Protein AF-A0A1B1LQG1-F1 (afdb_monomer_lite)

pLDDT: mean 77.66, std 11.74, range [47.12, 92.62]

Secondary structure (DSSP, 8-state):
--SSHHHHHHHHHHHHHHHHHHHHHHHHHHHHS-HHHHHHHHHHHHTTT--GGG--S-HHHHHHHH-SS--HHHHHHHHHTTPPPPHHHHHHHHHHHTTS-THHHHHHHHHHHHHHTT-

Structure (mmCIF, N/CA/C/O backbone):
data_AF-A0A1B1LQG1-F1
#
_entry.id   AF-A0A1B1LQG1-F1
#
loop_
_atom_site.group_PDB
_atom_site.id
_atom_site.type_symbol
_atom_site.label_atom_id
_atom_site.label_alt_id
_atom_site.label_comp_id
_atom_site.label_asym_id
_atom_site.label_entity_id
_atom_site.label_seq_id
_atom_site.pdbx_PDB_ins_code
_atom_site.Cartn_x
_atom_site.Cartn_y
_atom_site.Cartn_z
_atom_site.occupancy
_atom_site.B_iso_or_equiv
_atom_site.auth_seq_id
_atom_site.auth_comp_id
_atom_site.auth_asym_id
_atom_site.auth_atom_id
_atom_site.pdbx_PDB_model_num
ATOM 1 N N . MET A 1 1 ? -25.694 10.077 19.073 1.00 67.81 1 MET A N 1
ATOM 2 C CA . MET A 1 1 ? -25.158 10.559 20.364 1.00 67.81 1 MET A CA 1
ATOM 3 C C . MET A 1 1 ? -24.961 9.336 21.251 1.00 67.81 1 MET A C 1
ATOM 5 O O . MET A 1 1 ? -25.888 8.539 21.327 1.00 67.81 1 MET A O 1
ATOM 9 N N . PHE A 1 2 ? -23.766 9.115 21.802 1.00 74.75 2 PHE A N 1
ATOM 10 C CA . PHE A 1 2 ? -23.481 7.933 22.634 1.00 74.75 2 PHE A CA 1
ATOM 11 C C . PHE A 1 2 ? -24.105 8.098 24.021 1.00 74.75 2 PHE A C 1
ATOM 13 O O . PHE A 1 2 ? -24.080 9.204 24.559 1.00 74.75 2 PHE A O 1
ATOM 20 N N . LYS A 1 3 ? -24.664 7.028 24.601 1.00 77.62 3 LYS A N 1
ATOM 21 C CA . LYS A 1 3 ? -25.354 7.106 25.900 1.00 77.62 3 LYS A CA 1
ATOM 22 C C . LYS A 1 3 ? -24.389 7.088 27.084 1.00 77.62 3 LYS A C 1
ATOM 24 O O . LYS A 1 3 ? -24.748 7.556 28.158 1.00 77.62 3 LYS A O 1
ATOM 29 N N . ASN A 1 4 ? -23.182 6.548 26.909 1.00 89.31 4 ASN A N 1
ATOM 30 C CA . ASN A 1 4 ? -22.133 6.526 27.929 1.00 89.31 4 ASN A CA 1
ATOM 31 C C . ASN A 1 4 ? -20.733 6.326 27.310 1.00 89.31 4 ASN A C 1
ATOM 33 O O . ASN A 1 4 ? -20.587 6.034 26.120 1.00 89.31 4 ASN A O 1
ATOM 37 N N . LEU A 1 5 ? -19.696 6.466 28.144 1.00 88.81 5 LEU A N 1
ATOM 38 C CA . LEU A 1 5 ? -18.294 6.296 27.750 1.00 88.81 5 LEU A CA 1
ATOM 39 C C . LEU A 1 5 ? -17.990 4.885 27.215 1.00 88.81 5 LEU A C 1
ATOM 41 O O . LEU A 1 5 ? -17.194 4.746 26.291 1.00 88.81 5 LEU A O 1
ATOM 45 N N . ALA A 1 6 ? -18.634 3.842 27.745 1.00 91.06 6 ALA A N 1
ATOM 46 C CA . ALA A 1 6 ? -18.405 2.468 27.300 1.00 91.06 6 ALA A CA 1
ATOM 47 C C . ALA A 1 6 ? -18.898 2.239 25.859 1.00 91.06 6 ALA A C 1
ATOM 49 O O . ALA A 1 6 ? -18.188 1.630 25.060 1.00 91.06 6 ALA A O 1
ATOM 50 N N . GLU A 1 7 ? -20.064 2.781 25.497 1.00 90.69 7 GLU A N 1
ATOM 51 C CA . GLU A 1 7 ? -20.576 2.755 24.121 1.00 90.69 7 GLU A CA 1
ATOM 52 C C . GLU A 1 7 ? -19.663 3.527 23.161 1.00 90.69 7 GLU A C 1
ATOM 54 O O . GLU A 1 7 ? -19.387 3.055 22.055 1.00 90.69 7 GLU A O 1
ATOM 59 N N . TYR A 1 8 ? -19.146 4.685 23.588 1.00 90.44 8 TYR A N 1
ATOM 60 C CA . TYR A 1 8 ? -18.179 5.451 22.802 1.00 90.44 8 TYR A CA 1
ATOM 61 C C . TYR A 1 8 ? -16.901 4.641 22.545 1.00 90.44 8 TYR A C 1
ATOM 63 O O . TYR A 1 8 ? -16.521 4.457 21.388 1.00 90.44 8 TYR A O 1
ATOM 71 N N . LEU A 1 9 ? -16.283 4.088 23.595 1.00 91.88 9 LEU A N 1
ATOM 72 C CA . LEU A 1 9 ? -15.055 3.293 23.488 1.00 91.88 9 LEU A CA 1
ATOM 73 C C . LEU A 1 9 ? -15.250 2.030 22.638 1.00 91.88 9 LEU A C 1
ATOM 75 O O . LEU A 1 9 ? -14.387 1.691 21.829 1.00 91.88 9 LEU A O 1
ATOM 79 N N . GLN A 1 10 ? -16.397 1.355 22.756 1.00 92.62 10 GLN A N 1
ATOM 80 C CA . GLN A 1 10 ? -16.728 0.227 21.883 1.00 92.62 10 GLN A CA 1
ATOM 81 C C . GLN A 1 10 ? -16.866 0.647 20.416 1.00 92.62 10 GLN A C 1
ATOM 83 O O . GLN A 1 10 ? -16.432 -0.092 19.533 1.00 92.62 10 GLN A O 1
ATOM 88 N N . SER A 1 11 ? -17.453 1.814 20.137 1.00 89.06 11 SER A N 1
ATOM 89 C CA . SER A 1 11 ? -17.555 2.321 18.765 1.00 89.06 11 SER A CA 1
ATOM 90 C C . SER A 1 11 ? -16.181 2.635 18.167 1.00 89.06 11 SER A C 1
ATOM 92 O O . SER A 1 11 ? -15.915 2.228 17.038 1.00 89.06 11 SER A O 1
ATOM 94 N N . GLN A 1 12 ? -15.280 3.244 18.948 1.00 89.38 12 GLN A N 1
ATOM 95 C CA . GLN A 1 12 ? -13.910 3.541 18.521 1.00 89.38 12 GLN A CA 1
ATOM 96 C C . GLN A 1 12 ? -13.143 2.257 18.210 1.00 89.38 12 GLN A C 1
ATOM 98 O O . GLN A 1 12 ? -12.557 2.121 17.139 1.00 89.38 12 GLN A O 1
ATOM 103 N N . ARG A 1 13 ? -13.252 1.248 19.080 1.00 89.31 13 ARG A N 1
ATOM 104 C CA . ARG A 1 13 ? -12.617 -0.055 18.859 1.00 89.31 13 ARG A CA 1
ATOM 105 C C . ARG A 1 13 ? -13.105 -0.741 17.580 1.00 89.31 13 ARG A C 1
ATOM 107 O O . ARG A 1 13 ? -12.300 -1.307 16.847 1.00 89.31 13 ARG A O 1
ATOM 114 N N . LYS A 1 14 ? -14.406 -0.669 17.277 1.00 90.06 14 LYS A N 1
ATOM 115 C CA . LYS A 1 14 ? -14.961 -1.214 16.024 1.00 90.06 14 LYS A CA 1
ATOM 116 C C . LYS A 1 14 ? -14.410 -0.497 14.790 1.00 90.06 14 LYS A C 1
ATOM 118 O O . LYS A 1 14 ? -14.135 -1.158 13.791 1.00 90.06 14 LYS A O 1
ATOM 123 N N . ILE A 1 15 ? -14.239 0.825 14.857 1.00 86.88 15 ILE A N 1
ATOM 124 C CA . ILE A 1 15 ? -13.647 1.623 13.774 1.00 86.88 15 ILE A CA 1
ATOM 125 C C . ILE A 1 15 ? -12.187 1.213 13.557 1.00 86.88 15 ILE A C 1
ATOM 127 O O . ILE A 1 15 ? -11.811 0.890 12.430 1.00 86.88 15 ILE A O 1
ATOM 131 N N . GLU A 1 16 ? -11.392 1.129 14.624 1.00 86.94 16 GLU A N 1
ATOM 132 C CA . GLU A 1 16 ? -9.993 0.692 14.544 1.00 86.94 16 GLU A CA 1
ATOM 133 C C . GLU A 1 16 ? -9.856 -0.730 13.981 1.00 86.94 16 GLU A C 1
ATOM 135 O O . GLU A 1 16 ? -8.997 -0.999 13.140 1.00 86.94 16 GLU A O 1
ATOM 140 N N . GLU A 1 17 ? -10.703 -1.665 14.418 1.00 88.94 17 GLU A N 1
ATOM 141 C CA . GLU A 1 17 ? -10.699 -3.038 13.908 1.00 88.94 17 GLU A CA 1
ATOM 142 C C . GLU A 1 17 ? -11.077 -3.096 12.422 1.00 88.94 17 GLU A C 1
ATOM 144 O O . GLU A 1 17 ? -10.451 -3.838 11.661 1.00 88.94 17 GLU A O 1
ATOM 149 N N . ALA A 1 18 ? -12.055 -2.300 11.980 1.00 87.88 18 ALA A N 1
ATOM 150 C CA . ALA A 1 18 ? -12.424 -2.204 10.570 1.00 87.88 18 ALA A CA 1
ATOM 151 C C . ALA A 1 18 ? -11.286 -1.616 9.718 1.00 87.88 18 ALA A C 1
ATOM 153 O O . ALA A 1 18 ? -10.970 -2.162 8.658 1.00 87.88 18 ALA A O 1
ATOM 154 N N . GLN A 1 19 ? -10.616 -0.566 10.203 1.00 85.88 19 GLN A N 1
ATOM 155 C CA . GLN A 1 19 ? -9.446 0.022 9.543 1.00 85.88 19 GLN A CA 1
ATOM 156 C C . GLN A 1 19 ? -8.290 -0.981 9.439 1.00 85.88 19 GLN A C 1
ATOM 158 O O . GLN A 1 19 ? -7.713 -1.144 8.365 1.00 85.88 19 GLN A O 1
ATOM 163 N N . LYS A 1 20 ? -7.996 -1.733 10.510 1.00 87.06 20 LYS A N 1
ATOM 164 C CA . LYS A 1 20 ? -6.979 -2.802 10.493 1.00 87.06 20 LYS A CA 1
ATOM 165 C C . LYS A 1 20 ? -7.292 -3.881 9.459 1.00 87.06 20 LYS A C 1
ATOM 167 O O . LYS A 1 20 ? -6.388 -4.330 8.755 1.00 87.06 20 LYS A O 1
ATOM 172 N N . ARG A 1 21 ? -8.560 -4.291 9.338 1.00 88.88 21 ARG A N 1
ATOM 173 C CA . ARG A 1 21 ? -8.989 -5.272 8.326 1.00 88.88 21 ARG A CA 1
ATOM 174 C C . ARG A 1 21 ? -8.779 -4.745 6.910 1.00 88.88 21 ARG A C 1
ATOM 176 O O . ARG A 1 21 ? -8.195 -5.459 6.100 1.00 88.88 21 ARG A O 1
ATOM 183 N N . LYS A 1 22 ? -9.186 -3.503 6.631 1.00 88.19 22 LYS A N 1
ATOM 184 C CA . LYS A 1 22 ? -8.971 -2.865 5.324 1.00 88.19 22 LYS A CA 1
ATOM 185 C C . LYS A 1 22 ? -7.486 -2.741 4.984 1.00 88.19 22 LYS A C 1
ATOM 187 O O . LYS A 1 22 ? -7.091 -3.099 3.882 1.00 88.19 22 LYS A O 1
ATOM 192 N N . LEU A 1 23 ? -6.651 -2.328 5.938 1.00 87.81 23 LEU A N 1
ATOM 193 C CA . LEU A 1 23 ? -5.199 -2.263 5.744 1.00 87.81 23 LEU A CA 1
ATOM 194 C C . LEU A 1 23 ? -4.602 -3.635 5.425 1.00 87.81 23 LEU A C 1
ATOM 196 O O . LEU A 1 23 ? -3.804 -3.755 4.503 1.00 87.81 23 LEU A O 1
ATOM 200 N N . ASN A 1 24 ? -4.994 -4.683 6.148 1.00 88.81 24 ASN A N 1
ATOM 201 C CA . ASN A 1 24 ? -4.518 -6.035 5.853 1.00 88.81 24 ASN A CA 1
ATOM 202 C C . ASN A 1 24 ? -4.961 -6.519 4.467 1.00 88.81 24 ASN A C 1
ATOM 204 O O . ASN A 1 24 ? -4.172 -7.162 3.780 1.00 88.81 24 ASN A O 1
ATOM 208 N N . LEU A 1 25 ? -6.181 -6.178 4.044 1.00 90.88 25 LEU A N 1
ATOM 209 C CA . LEU A 1 25 ? -6.649 -6.455 2.689 1.00 90.88 25 LEU A CA 1
ATOM 210 C C . LEU A 1 25 ? -5.778 -5.730 1.657 1.00 90.88 25 LEU A C 1
ATOM 212 O O . LEU A 1 25 ? -5.259 -6.373 0.754 1.00 90.88 25 LEU A O 1
ATOM 216 N N . LEU A 1 26 ? -5.527 -4.431 1.845 1.00 89.75 26 LEU A N 1
ATOM 217 C CA . LEU A 1 26 ? -4.675 -3.650 0.949 1.00 89.75 26 LEU A CA 1
ATOM 218 C C . LEU A 1 26 ? -3.274 -4.246 0.829 1.00 89.75 26 LEU A C 1
ATOM 220 O O . LEU A 1 26 ? -2.753 -4.333 -0.276 1.00 89.75 26 LEU A O 1
ATOM 224 N N . LYS A 1 27 ? -2.670 -4.708 1.931 1.00 89.75 27 LYS A N 1
ATOM 225 C CA . LYS A 1 27 ? -1.355 -5.375 1.886 1.00 89.75 27 LYS A CA 1
ATOM 226 C C . LYS A 1 27 ? -1.368 -6.593 0.968 1.00 89.75 27 LYS A C 1
ATOM 228 O O . LYS A 1 27 ? -0.422 -6.800 0.215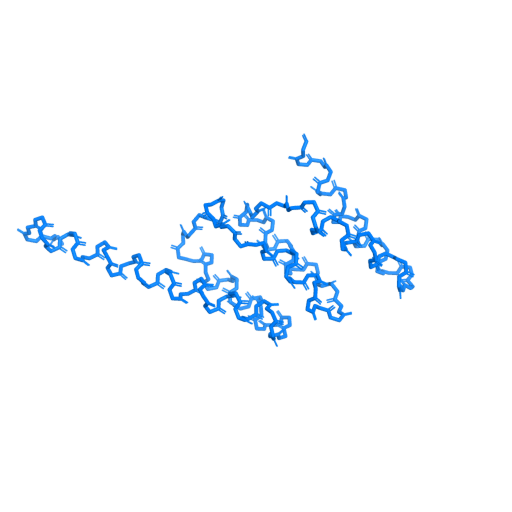 1.00 89.75 27 LYS A O 1
ATOM 233 N N . LEU A 1 28 ? -2.425 -7.401 1.043 1.00 90.00 28 LEU A N 1
ATOM 234 C CA . LEU A 1 28 ? -2.591 -8.576 0.189 1.00 90.00 28 LEU A CA 1
ATOM 235 C C . LEU A 1 28 ? -2.824 -8.171 -1.270 1.00 90.00 28 LEU A C 1
ATOM 237 O O . LEU A 1 28 ? -2.207 -8.753 -2.159 1.00 90.00 28 LEU A O 1
ATOM 241 N N . THR A 1 29 ? -3.654 -7.154 -1.509 1.00 91.81 29 THR A N 1
ATOM 242 C CA . THR A 1 29 ? -3.952 -6.643 -2.851 1.00 91.81 29 THR A CA 1
ATOM 243 C C . THR A 1 29 ? -2.719 -6.038 -3.517 1.00 91.81 29 THR A C 1
ATOM 245 O O . THR A 1 29 ? -2.437 -6.371 -4.655 1.00 91.81 29 THR A O 1
ATOM 248 N N . VAL A 1 30 ? -1.915 -5.234 -2.816 1.00 88.50 30 VAL A N 1
ATOM 249 C CA . VAL A 1 30 ? -0.667 -4.673 -3.373 1.00 88.50 30 VAL A CA 1
ATOM 250 C C . VAL A 1 30 ? 0.343 -5.765 -3.747 1.00 88.50 30 VAL A C 1
ATOM 252 O O . VAL A 1 30 ? 1.094 -5.617 -4.711 1.00 88.50 30 VAL A O 1
ATOM 255 N N . ARG A 1 31 ? 0.360 -6.883 -3.015 1.00 87.81 31 ARG A N 1
ATOM 256 C CA . ARG A 1 31 ? 1.277 -7.999 -3.285 1.00 87.81 31 ARG A CA 1
ATOM 257 C C . ARG A 1 31 ? 0.853 -8.882 -4.449 1.00 87.81 31 ARG A C 1
ATOM 259 O O . ARG A 1 31 ? 1.718 -9.361 -5.173 1.00 87.81 31 ARG A O 1
ATOM 266 N N . ASN A 1 32 ? -0.443 -9.142 -4.581 1.00 88.12 32 ASN A N 1
ATOM 267 C CA . ASN A 1 32 ? -0.936 -10.223 -5.437 1.00 88.12 32 ASN A CA 1
ATOM 268 C C . ASN A 1 32 ? -1.948 -9.772 -6.492 1.00 88.12 32 ASN A C 1
ATOM 270 O O . ASN A 1 32 ? -2.223 -10.537 -7.412 1.00 88.12 32 ASN A O 1
ATOM 274 N N . GLY A 1 33 ? -2.537 -8.592 -6.319 1.00 85.94 33 GLY A N 1
ATOM 275 C CA . GLY A 1 33 ? -3.588 -8.078 -7.182 1.00 85.94 33 GLY A CA 1
ATOM 276 C C . GLY A 1 33 ? -3.046 -7.414 -8.440 1.00 85.94 33 GLY A C 1
ATOM 277 O O . GLY A 1 33 ? -1.862 -7.077 -8.541 1.00 85.94 33 GLY A O 1
ATOM 278 N N . ASP A 1 34 ? -3.937 -7.223 -9.404 1.00 85.94 34 ASP A N 1
ATOM 279 C CA . ASP A 1 34 ? -3.657 -6.419 -10.584 1.00 85.94 34 ASP A CA 1
ATOM 280 C C . ASP A 1 34 ? -3.754 -4.910 -10.295 1.00 85.94 34 ASP A C 1
ATOM 282 O O . ASP A 1 34 ? -4.175 -4.458 -9.229 1.00 85.94 34 ASP A O 1
ATOM 286 N N . GLU A 1 35 ? -3.340 -4.100 -11.264 1.00 81.75 35 GLU A N 1
ATOM 287 C CA . GLU A 1 35 ? -3.329 -2.642 -11.147 1.00 81.75 35 GLU A CA 1
ATOM 288 C C . GLU A 1 35 ? -4.709 -2.054 -10.801 1.00 81.75 35 GLU A C 1
ATOM 290 O O . GLU A 1 35 ? -4.814 -1.154 -9.966 1.00 81.75 35 GLU A O 1
ATOM 295 N N . ARG A 1 36 ? -5.789 -2.585 -11.389 1.00 86.44 36 ARG A N 1
ATOM 296 C CA . ARG A 1 36 ? -7.153 -2.087 -11.163 1.00 86.44 36 ARG A CA 1
ATOM 297 C C . ARG A 1 36 ? -7.631 -2.434 -9.762 1.00 86.44 36 ARG A C 1
ATOM 299 O O . ARG A 1 36 ? -8.252 -1.595 -9.109 1.00 86.44 36 ARG A O 1
ATOM 306 N N . GLU A 1 37 ? -7.326 -3.639 -9.295 1.00 90.62 37 GLU A N 1
ATOM 307 C CA . GLU A 1 37 ? -7.610 -4.078 -7.930 1.00 90.62 37 GLU A CA 1
ATOM 308 C C . GLU A 1 37 ? -6.867 -3.210 -6.911 1.00 90.62 37 GLU A C 1
ATOM 310 O O . GLU A 1 37 ? -7.459 -2.776 -5.919 1.00 90.62 37 GLU A O 1
ATOM 315 N N . ILE A 1 38 ? -5.598 -2.890 -7.179 1.00 89.62 38 ILE A N 1
ATOM 316 C CA . ILE A 1 38 ? -4.785 -2.018 -6.326 1.00 89.62 38 ILE A CA 1
ATOM 317 C C . ILE A 1 38 ? -5.361 -0.599 -6.286 1.00 89.62 38 ILE A C 1
ATOM 319 O O . ILE A 1 38 ? -5.548 -0.055 -5.197 1.00 89.62 38 ILE A O 1
ATOM 323 N N . ILE A 1 39 ? -5.698 -0.005 -7.436 1.00 87.94 39 ILE A N 1
ATOM 324 C CA . ILE A 1 39 ? -6.307 1.335 -7.506 1.00 87.94 39 ILE A CA 1
ATOM 325 C C . ILE A 1 39 ? -7.624 1.372 -6.727 1.00 87.94 39 ILE A C 1
ATOM 327 O O . ILE A 1 39 ? -7.828 2.265 -5.902 1.00 87.94 39 ILE A O 1
ATOM 331 N N . ALA A 1 40 ? -8.506 0.394 -6.948 1.00 90.31 40 ALA A N 1
ATOM 332 C CA . ALA A 1 40 ? -9.788 0.320 -6.256 1.00 90.31 40 ALA A CA 1
ATOM 333 C C . ALA A 1 40 ? -9.604 0.203 -4.734 1.00 90.31 40 ALA A C 1
ATOM 335 O O . ALA A 1 40 ? -10.265 0.917 -3.976 1.00 90.31 40 ALA A O 1
ATOM 336 N N . ALA A 1 41 ? -8.667 -0.640 -4.287 1.00 90.38 41 ALA A N 1
ATOM 337 C CA . ALA A 1 41 ? -8.356 -0.803 -2.873 1.00 90.38 41 ALA A CA 1
ATOM 338 C C . ALA A 1 41 ? -7.794 0.484 -2.250 1.00 90.38 41 ALA A C 1
ATOM 340 O O . ALA A 1 41 ? -8.196 0.846 -1.147 1.00 90.38 41 ALA A O 1
ATOM 341 N N . LEU A 1 42 ? -6.910 1.203 -2.950 1.00 87.88 42 LEU A N 1
ATOM 342 C CA . LEU A 1 42 ? -6.345 2.472 -2.479 1.00 87.88 42 LEU A CA 1
ATOM 343 C C . LEU A 1 42 ? -7.410 3.570 -2.356 1.00 87.88 42 LEU A C 1
ATOM 345 O O . LEU A 1 42 ? -7.417 4.302 -1.367 1.00 87.88 42 LEU A O 1
ATOM 349 N N . ILE A 1 43 ? -8.337 3.665 -3.314 1.00 87.19 43 ILE A N 1
ATOM 350 C CA . ILE A 1 43 ? -9.446 4.631 -3.267 1.00 87.19 43 ILE A CA 1
ATOM 351 C C . ILE A 1 43 ? -10.383 4.332 -2.088 1.00 87.19 43 ILE A C 1
ATOM 353 O O . ILE A 1 43 ? -10.702 5.243 -1.320 1.00 87.19 43 ILE A O 1
ATOM 357 N N . ASP A 1 44 ? -10.788 3.069 -1.906 1.00 87.38 44 ASP A N 1
ATOM 358 C CA . ASP A 1 44 ? -11.661 2.665 -0.790 1.00 87.38 44 ASP A CA 1
ATOM 359 C C . ASP A 1 44 ? -11.026 2.981 0.570 1.00 87.38 44 ASP A C 1
ATOM 361 O O . ASP A 1 44 ? -11.696 3.412 1.510 1.00 87.38 44 ASP A O 1
ATOM 365 N N . ILE A 1 45 ? -9.711 2.814 0.675 1.00 85.81 45 ILE A N 1
ATOM 366 C CA . ILE A 1 45 ? -8.972 3.122 1.891 1.00 85.81 45 ILE A CA 1
ATOM 367 C C . ILE A 1 45 ? -8.808 4.626 2.111 1.00 85.81 45 ILE A C 1
ATOM 369 O O . ILE A 1 45 ? -8.946 5.081 3.250 1.00 85.81 45 ILE A O 1
ATOM 373 N N . GLY A 1 46 ? -8.564 5.406 1.056 1.00 80.56 46 GLY A N 1
ATOM 374 C CA . GLY A 1 46 ? -8.443 6.860 1.142 1.00 80.56 46 GLY A CA 1
ATOM 375 C C . GLY A 1 46 ? -9.707 7.497 1.722 1.00 80.56 46 GLY A C 1
ATOM 376 O O . GLY A 1 46 ? -9.626 8.426 2.524 1.00 80.56 46 GLY A O 1
ATOM 377 N N . ALA A 1 47 ? -10.875 6.919 1.426 1.00 79.31 47 ALA A N 1
ATOM 378 C CA . ALA A 1 47 ? -12.158 7.338 1.986 1.00 79.31 47 ALA A CA 1
ATOM 379 C C . ALA A 1 47 ? -12.308 7.075 3.501 1.00 79.31 47 ALA A C 1
ATOM 381 O O . ALA A 1 47 ? -13.199 7.637 4.135 1.00 79.31 47 ALA A O 1
ATOM 382 N N . THR A 1 48 ? -11.453 6.242 4.108 1.00 77.31 48 THR A N 1
ATOM 383 C CA . THR A 1 48 ? -11.542 5.884 5.539 1.00 77.31 48 THR A CA 1
ATOM 384 C C . THR A 1 48 ? -10.720 6.767 6.476 1.00 77.31 48 THR A C 1
ATOM 386 O O . THR A 1 48 ? -10.784 6.575 7.692 1.00 77.31 48 THR A O 1
ATOM 389 N N . GLY A 1 49 ? -9.962 7.730 5.936 1.00 71.56 49 GLY A N 1
ATOM 390 C CA . GLY A 1 49 ? -9.177 8.682 6.729 1.00 71.56 49 GLY A CA 1
ATOM 391 C C . GLY A 1 49 ? -7.990 8.062 7.474 1.00 71.56 49 GLY A C 1
ATOM 392 O O . GLY A 1 49 ? -7.533 8.623 8.467 1.00 71.56 49 GLY A O 1
ATOM 393 N N . VAL A 1 50 ? -7.506 6.899 7.032 1.00 79.00 50 VAL A N 1
ATOM 394 C CA . VAL A 1 50 ? -6.335 6.239 7.622 1.00 79.00 50 VAL A CA 1
ATOM 395 C C . VAL A 1 50 ? -5.072 7.069 7.374 1.00 79.00 50 VAL A C 1
ATOM 397 O O . VAL A 1 50 ? -4.797 7.475 6.246 1.00 79.00 50 VAL A O 1
ATOM 400 N N . ASP A 1 51 ? -4.278 7.282 8.426 1.00 76.06 51 ASP A N 1
ATOM 401 C CA . ASP A 1 51 ? -2.975 7.943 8.325 1.00 76.06 51 ASP A CA 1
ATOM 402 C C . ASP A 1 51 ? -1.883 6.938 7.930 1.00 76.06 51 ASP A C 1
ATOM 404 O O . ASP A 1 51 ? -1.367 6.175 8.751 1.00 76.06 51 ASP A O 1
ATOM 408 N N . PHE A 1 52 ? -1.508 6.949 6.650 1.00 75.06 52 PHE A N 1
ATOM 409 C CA . PHE A 1 52 ? -0.490 6.051 6.104 1.00 75.06 52 PHE A CA 1
ATOM 410 C C . PHE A 1 52 ? 0.914 6.294 6.653 1.00 75.06 52 PHE A C 1
ATOM 412 O O . PHE A 1 52 ? 1.739 5.379 6.609 1.00 75.06 52 PHE A O 1
ATOM 419 N N . LYS A 1 53 ? 1.183 7.466 7.243 1.00 69.56 53 LYS A N 1
ATOM 420 C CA . LYS A 1 53 ? 2.469 7.745 7.899 1.00 69.56 53 LYS A CA 1
ATOM 421 C C . LYS A 1 53 ? 2.724 6.849 9.104 1.00 69.56 53 LYS A C 1
ATOM 423 O O . LYS A 1 53 ? 3.874 6.623 9.458 1.00 69.56 53 LYS A O 1
ATOM 428 N N . GLN A 1 54 ? 1.663 6.354 9.736 1.00 70.44 54 GLN A N 1
ATOM 429 C CA . GLN A 1 54 ? 1.755 5.502 10.921 1.00 70.44 54 GLN A CA 1
ATOM 430 C C . GLN A 1 54 ? 1.852 4.015 10.565 1.00 70.44 54 GLN A C 1
ATOM 432 O O . GLN A 1 54 ? 2.003 3.169 11.446 1.00 70.44 54 GLN A O 1
ATOM 437 N N . THR A 1 55 ? 1.759 3.670 9.278 1.00 75.94 55 THR A N 1
ATOM 438 C CA . THR A 1 55 ? 1.869 2.283 8.836 1.00 75.94 55 THR A CA 1
ATOM 439 C C . THR A 1 55 ? 3.339 1.901 8.678 1.00 75.94 55 THR A C 1
ATOM 441 O O . THR A 1 55 ? 4.111 2.605 8.039 1.00 75.94 55 THR A O 1
ATOM 444 N N . SER A 1 56 ? 3.735 0.764 9.253 1.00 77.38 56 SER A N 1
ATOM 445 C CA . SER A 1 56 ? 5.091 0.207 9.108 1.00 77.38 56 SER A CA 1
ATOM 446 C C . SER A 1 56 ? 5.295 -0.574 7.807 1.00 77.38 56 SER A C 1
ATOM 448 O O . SER A 1 56 ? 6.362 -1.140 7.581 1.00 77.38 56 SER A O 1
ATOM 450 N N . PHE A 1 57 ? 4.253 -0.679 6.984 1.00 83.75 57 PHE A N 1
ATOM 451 C CA . PHE A 1 57 ? 4.265 -1.484 5.774 1.00 83.75 57 PHE A CA 1
ATOM 452 C C . PHE A 1 57 ? 4.603 -0.606 4.583 1.00 83.75 57 PHE A C 1
ATOM 454 O O . PHE A 1 57 ? 3.908 0.372 4.345 1.00 83.75 57 PHE A O 1
ATOM 461 N N . ASP A 1 58 ? 5.624 -0.977 3.818 1.00 85.69 58 ASP A N 1
ATOM 462 C CA . ASP A 1 58 ? 6.017 -0.205 2.649 1.00 85.69 58 ASP A CA 1
ATOM 463 C C . ASP A 1 58 ? 5.225 -0.612 1.400 1.00 85.69 58 ASP A C 1
ATOM 465 O O . ASP A 1 58 ? 5.665 -1.446 0.607 1.00 85.69 58 ASP A O 1
ATOM 469 N N . TYR A 1 59 ? 4.044 -0.012 1.218 1.00 86.62 59 TYR A N 1
ATOM 470 C CA . TYR A 1 59 ? 3.197 -0.300 0.056 1.00 86.62 59 TYR A CA 1
ATOM 471 C C . TYR A 1 59 ? 3.876 0.049 -1.279 1.00 86.62 59 TYR A C 1
ATOM 473 O O . TYR A 1 59 ? 3.589 -0.605 -2.278 1.00 86.62 59 TYR A O 1
ATOM 481 N N . ILE A 1 60 ? 4.787 1.030 -1.318 1.00 84.19 60 ILE A N 1
ATOM 482 C CA . ILE A 1 60 ? 5.489 1.410 -2.555 1.00 84.19 60 ILE A CA 1
ATOM 483 C C . ILE A 1 60 ? 6.533 0.345 -2.912 1.00 84.19 60 ILE A C 1
ATOM 485 O O . ILE A 1 60 ? 6.587 -0.108 -4.056 1.00 84.19 60 ILE A O 1
ATOM 489 N N . TYR A 1 61 ? 7.327 -0.110 -1.937 1.00 85.69 61 TYR A N 1
ATOM 490 C CA . TYR A 1 61 ? 8.276 -1.209 -2.144 1.00 85.69 61 TYR A CA 1
ATOM 491 C C . TYR A 1 61 ? 7.583 -2.490 -2.606 1.00 85.69 61 TYR A C 1
ATOM 493 O O . TYR A 1 61 ? 8.049 -3.167 -3.528 1.00 85.69 61 TYR A O 1
ATOM 501 N N . GLU A 1 62 ? 6.488 -2.841 -1.940 1.00 87.56 62 GLU A N 1
ATOM 502 C CA . GLU A 1 62 ? 5.739 -4.064 -2.216 1.00 87.56 62 GLU A CA 1
ATOM 503 C C . GLU A 1 62 ? 5.142 -4.013 -3.619 1.00 87.56 62 GLU A C 1
ATOM 505 O O . GLU A 1 62 ? 5.298 -4.972 -4.371 1.00 87.56 62 GLU A O 1
ATOM 510 N N . TYR A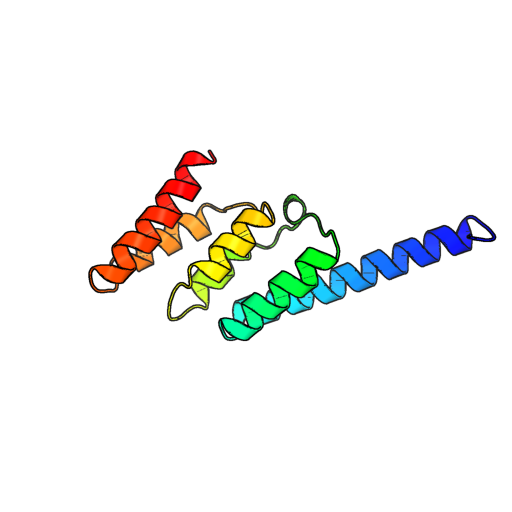 1 63 ? 4.602 -2.859 -4.020 1.00 85.31 63 TYR A N 1
ATOM 511 C CA . TYR A 1 63 ? 4.123 -2.642 -5.377 1.00 85.31 63 TYR A CA 1
ATOM 512 C C . TYR A 1 63 ? 5.230 -2.812 -6.426 1.00 85.31 63 TYR A C 1
ATOM 514 O O . TYR A 1 63 ? 5.080 -3.594 -7.358 1.00 85.31 63 TYR A O 1
ATOM 522 N N . PHE A 1 64 ? 6.392 -2.168 -6.270 1.00 82.38 64 PHE A N 1
ATOM 523 C CA . PHE A 1 64 ? 7.510 -2.358 -7.211 1.00 82.38 64 PHE A CA 1
ATOM 524 C C . PHE A 1 64 ? 8.042 -3.796 -7.243 1.00 82.38 64 PHE A C 1
ATOM 526 O O . PHE A 1 64 ? 8.628 -4.242 -8.238 1.00 82.38 64 PHE A O 1
ATOM 533 N N . SER A 1 65 ? 7.868 -4.529 -6.145 1.00 82.81 65 SER A N 1
ATOM 534 C CA . SER A 1 65 ? 8.285 -5.921 -6.033 1.00 82.81 65 SER A CA 1
ATOM 535 C C . SER A 1 65 ? 7.352 -6.873 -6.769 1.00 82.81 65 SER A C 1
ATOM 537 O O . SER A 1 65 ? 7.850 -7.786 -7.425 1.00 82.81 65 SER A O 1
ATOM 539 N N . SER A 1 66 ? 6.040 -6.670 -6.667 1.00 79.38 66 SER A N 1
ATOM 540 C CA . SER A 1 66 ? 5.022 -7.522 -7.286 1.00 79.38 66 SER A CA 1
ATOM 541 C C . SER A 1 66 ? 4.728 -7.142 -8.738 1.00 79.38 66 SER A C 1
ATOM 543 O O . SER A 1 66 ? 4.396 -8.004 -9.555 1.00 79.38 66 SER A O 1
ATOM 545 N N . ALA A 1 67 ? 4.875 -5.864 -9.088 1.00 73.00 67 ALA A N 1
ATOM 546 C CA . ALA A 1 67 ? 4.436 -5.350 -10.371 1.00 73.00 67 ALA A CA 1
ATOM 547 C C . ALA A 1 67 ? 5.311 -5.831 -11.540 1.00 73.00 67 ALA A C 1
ATOM 549 O O . ALA A 1 67 ? 6.547 -5.745 -11.537 1.00 73.00 67 ALA A O 1
ATOM 550 N N . ARG A 1 68 ? 4.644 -6.295 -12.603 1.00 67.88 68 ARG A N 1
ATOM 551 C CA . ARG A 1 68 ? 5.279 -6.551 -13.907 1.00 67.88 68 ARG A CA 1
ATOM 552 C C . ARG A 1 68 ? 5.539 -5.249 -14.667 1.00 67.88 68 ARG A C 1
ATOM 554 O O . ARG A 1 68 ? 6.547 -5.149 -15.357 1.00 67.88 68 ARG A O 1
ATOM 561 N N . ILE A 1 69 ? 4.654 -4.263 -14.508 1.00 72.00 69 ILE A N 1
ATOM 562 C CA . ILE A 1 69 ? 4.745 -2.911 -15.071 1.00 72.00 69 ILE A CA 1
ATOM 563 C C . ILE A 1 69 ? 4.406 -1.921 -13.961 1.00 72.00 69 ILE A C 1
ATOM 565 O O . ILE A 1 69 ? 3.466 -2.141 -13.205 1.00 72.00 69 ILE A O 1
ATOM 569 N N . ILE A 1 70 ? 5.184 -0.848 -13.868 1.00 73.75 70 ILE A N 1
ATOM 570 C CA . ILE A 1 70 ? 4.981 0.199 -12.875 1.00 73.75 70 ILE A CA 1
ATOM 571 C C . ILE A 1 70 ? 3.943 1.198 -13.400 1.00 73.75 70 ILE A C 1
ATOM 573 O O . ILE A 1 70 ? 4.251 1.998 -14.281 1.00 73.75 70 ILE A O 1
ATOM 577 N N . ASP A 1 71 ? 2.732 1.151 -12.849 1.00 77.56 71 ASP A N 1
ATOM 578 C CA . ASP A 1 71 ? 1.681 2.130 -13.142 1.00 77.56 71 ASP A CA 1
ATOM 579 C C . ASP A 1 71 ? 1.838 3.443 -12.351 1.00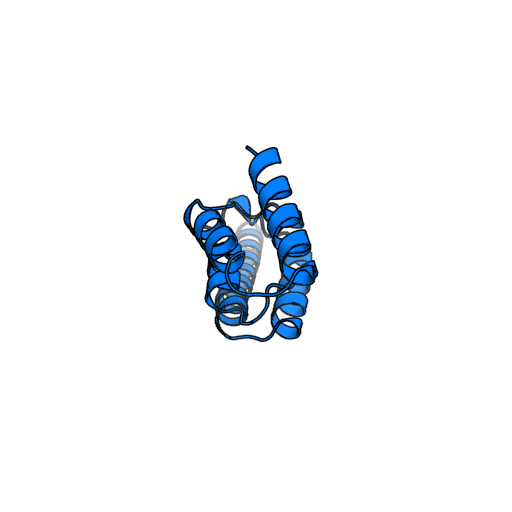 77.56 71 ASP A C 1
ATOM 581 O O . ASP A 1 71 ? 2.064 3.447 -11.135 1.00 77.56 71 ASP A O 1
ATOM 585 N N . VAL A 1 72 ? 1.692 4.565 -13.059 1.00 72.94 72 VAL A N 1
ATOM 586 C CA . VAL A 1 72 ? 1.834 5.927 -12.523 1.00 72.94 72 VAL A CA 1
ATOM 587 C C . VAL A 1 72 ? 0.693 6.304 -11.594 1.00 72.94 72 VAL A C 1
ATOM 589 O O . VAL A 1 72 ? 0.934 6.947 -10.572 1.00 72.94 72 VAL A O 1
ATOM 592 N N . LEU A 1 73 ? -0.541 5.930 -11.927 1.00 77.62 73 LEU A N 1
ATOM 593 C CA . LEU A 1 73 ? -1.712 6.293 -11.143 1.00 77.62 73 LEU A CA 1
ATOM 594 C C . LEU A 1 73 ? -1.644 5.643 -9.758 1.00 77.62 73 LEU A C 1
ATOM 596 O O . LEU A 1 73 ? -1.873 6.328 -8.758 1.00 77.62 73 LEU A O 1
ATOM 600 N N . VAL A 1 74 ? -1.232 4.374 -9.678 1.00 82.00 74 VAL A N 1
ATOM 601 C CA . VAL A 1 74 ? -0.990 3.683 -8.397 1.00 82.00 74 VAL A CA 1
ATOM 602 C C . VAL A 1 74 ? 0.009 4.454 -7.531 1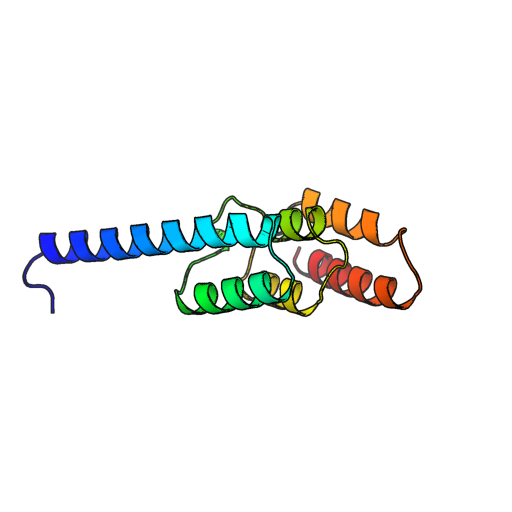.00 82.00 74 VAL A C 1
ATOM 604 O O . VAL A 1 74 ? -0.223 4.670 -6.339 1.00 82.00 74 VAL A O 1
ATOM 607 N N . ILE A 1 75 ? 1.106 4.930 -8.119 1.00 78.06 75 ILE A N 1
ATOM 608 C CA . ILE A 1 75 ? 2.140 5.658 -7.373 1.00 78.06 75 ILE A CA 1
ATOM 609 C C . ILE A 1 75 ? 1.652 7.029 -6.940 1.00 78.06 75 ILE A C 1
ATOM 611 O O . ILE A 1 75 ? 1.860 7.409 -5.789 1.00 78.06 75 ILE A O 1
ATOM 615 N N . MET A 1 76 ? 0.987 7.773 -7.825 1.00 77.50 76 MET A N 1
ATOM 616 C CA . MET A 1 76 ? 0.417 9.073 -7.476 1.00 77.50 76 MET A CA 1
ATOM 617 C C . MET A 1 76 ? -0.565 8.940 -6.310 1.00 77.50 76 MET A C 1
ATOM 619 O O . MET A 1 76 ? -0.537 9.765 -5.397 1.00 77.50 76 MET A O 1
ATOM 623 N N . LEU A 1 77 ? -1.378 7.880 -6.284 1.00 80.88 77 LEU A N 1
ATOM 624 C CA . LEU A 1 77 ? -2.273 7.586 -5.165 1.00 80.88 77 LEU A CA 1
ATOM 625 C C . LEU A 1 77 ? -1.493 7.315 -3.872 1.00 80.88 77 LEU A C 1
ATOM 627 O O . LEU A 1 77 ? -1.754 7.973 -2.864 1.00 80.88 77 LEU A O 1
ATOM 631 N N . LEU A 1 78 ? -0.490 6.433 -3.894 1.00 81.19 78 LEU A N 1
ATOM 632 C CA . LEU A 1 78 ? 0.348 6.145 -2.720 1.00 81.19 78 LEU A CA 1
ATOM 633 C C . LEU A 1 78 ? 1.060 7.404 -2.189 1.00 81.19 78 LEU A C 1
ATOM 635 O O . LEU A 1 78 ? 1.072 7.661 -0.982 1.00 81.19 78 LEU A O 1
ATOM 639 N N . LEU A 1 79 ? 1.591 8.242 -3.082 1.00 77.75 79 LEU A N 1
ATOM 640 C CA . LEU A 1 79 ? 2.249 9.501 -2.725 1.00 77.75 79 LEU A CA 1
ATOM 641 C C . LEU A 1 79 ? 1.275 10.548 -2.168 1.00 77.75 79 LEU A C 1
ATOM 643 O O . LEU A 1 79 ? 1.653 11.293 -1.253 1.00 77.75 79 LEU A O 1
ATOM 647 N N . ASN A 1 80 ? 0.046 10.614 -2.692 1.00 79.31 80 ASN A N 1
ATOM 648 C CA . ASN A 1 80 ? -1.019 11.501 -2.210 1.00 79.31 80 ASN A CA 1
ATOM 649 C C . ASN A 1 80 ? -1.513 11.104 -0.820 1.00 79.31 80 ASN A C 1
ATOM 651 O O . ASN A 1 80 ? -1.792 11.974 0.004 1.00 79.31 80 ASN A O 1
ATOM 655 N N . MET A 1 81 ? -1.520 9.808 -0.510 1.00 78.31 81 MET A N 1
ATOM 656 C CA . MET A 1 81 ? -1.796 9.319 0.842 1.00 78.31 81 MET A CA 1
ATOM 657 C C . MET A 1 81 ? -0.662 9.614 1.839 1.00 78.31 81 MET A C 1
ATOM 659 O O . MET A 1 81 ? -0.760 9.237 3.001 1.00 78.31 81 MET A O 1
ATOM 663 N N . LYS A 1 82 ? 0.405 10.315 1.420 1.00 76.56 82 LYS A N 1
ATOM 664 C CA . LYS A 1 82 ? 1.590 10.629 2.238 1.00 76.56 82 LYS A CA 1
ATOM 665 C C . LYS A 1 82 ? 2.286 9.373 2.770 1.00 76.56 82 LYS A C 1
ATOM 667 O O . LYS A 1 82 ? 2.831 9.393 3.874 1.00 76.56 82 LYS A O 1
ATOM 672 N N . HIS A 1 83 ? 2.269 8.299 1.983 1.00 76.38 83 HIS A N 1
ATOM 673 C CA . HIS A 1 83 ? 2.955 7.065 2.322 1.00 76.38 83 HIS A CA 1
ATOM 674 C C . HIS A 1 83 ? 4.478 7.294 2.448 1.00 76.38 83 HIS A C 1
ATOM 676 O O . HIS A 1 83 ? 5.052 7.943 1.566 1.00 76.38 83 HIS A O 1
ATOM 682 N N . PRO A 1 84 ? 5.147 6.792 3.506 1.00 71.38 84 PRO A N 1
ATOM 683 C CA . PRO A 1 84 ? 6.596 6.907 3.639 1.00 71.38 84 PRO A CA 1
ATOM 684 C C . PRO A 1 84 ? 7.323 6.106 2.553 1.00 71.38 84 PRO A C 1
ATOM 686 O O . PRO A 1 84 ? 6.912 5.009 2.185 1.00 71.38 84 PRO A O 1
ATOM 689 N N . LEU A 1 85 ? 8.418 6.658 2.041 1.00 74.94 85 LEU A N 1
ATOM 690 C CA . LEU A 1 85 ? 9.285 5.995 1.068 1.00 74.94 85 LEU A CA 1
ATOM 691 C C . LEU A 1 85 ? 10.460 5.346 1.797 1.00 74.94 85 LEU A C 1
ATOM 693 O O . LEU A 1 85 ? 11.198 6.051 2.485 1.00 74.94 85 LEU A O 1
ATOM 697 N N . SER A 1 86 ? 10.654 4.032 1.641 1.00 81.31 86 SER A N 1
ATOM 698 C CA . SER A 1 86 ? 11.877 3.384 2.127 1.00 81.31 86 SER A CA 1
ATOM 699 C C . SER A 1 86 ? 12.990 3.404 1.087 1.00 81.31 86 SER A C 1
ATOM 701 O O . SER A 1 86 ? 12.751 3.386 -0.120 1.00 81.31 86 SER A O 1
ATOM 703 N N . GLU A 1 87 ? 14.229 3.315 1.563 1.00 80.12 87 GLU A N 1
ATOM 704 C CA . GLU A 1 87 ? 15.415 3.114 0.727 1.00 80.12 87 GLU A CA 1
ATOM 705 C C . GLU A 1 87 ? 15.295 1.876 -0.186 1.00 80.12 87 GLU A C 1
ATOM 707 O O . GLU A 1 87 ? 15.781 1.869 -1.318 1.00 80.12 87 GLU A O 1
ATOM 712 N N . GLY A 1 88 ? 14.601 0.828 0.273 1.00 82.00 88 GLY A N 1
ATOM 713 C CA . GLY A 1 88 ? 14.331 -0.362 -0.530 1.00 82.00 88 GLY A CA 1
ATOM 714 C C . GLY A 1 88 ? 13.440 -0.061 -1.734 1.00 82.00 88 GLY A C 1
ATOM 715 O O . GLY A 1 88 ? 13.706 -0.562 -2.830 1.00 82.00 88 GLY A O 1
ATOM 716 N N . ALA A 1 89 ? 12.404 0.765 -1.552 1.00 79.81 89 ALA A N 1
ATOM 717 C CA . ALA A 1 89 ? 11.521 1.194 -2.637 1.00 79.81 89 ALA A CA 1
ATOM 718 C C . ALA A 1 89 ? 12.300 1.990 -3.692 1.00 79.81 89 ALA A C 1
ATOM 720 O O . ALA A 1 89 ? 12.161 1.732 -4.887 1.00 79.81 89 ALA A O 1
ATOM 721 N N . ILE A 1 90 ? 13.184 2.884 -3.242 1.00 77.19 90 ILE A N 1
ATOM 722 C CA . ILE A 1 90 ? 14.059 3.690 -4.102 1.00 77.19 90 ILE A CA 1
ATOM 723 C C . ILE A 1 90 ? 14.965 2.786 -4.945 1.00 77.19 90 ILE A C 1
ATOM 725 O O . ILE A 1 90 ? 14.968 2.866 -6.172 1.00 77.19 90 ILE A O 1
ATOM 729 N N . LYS A 1 91 ? 15.681 1.855 -4.304 1.00 79.88 91 LYS A N 1
ATOM 730 C CA . LYS A 1 91 ? 16.570 0.902 -4.991 1.00 79.88 91 LYS A CA 1
ATOM 731 C C . LYS A 1 91 ? 15.8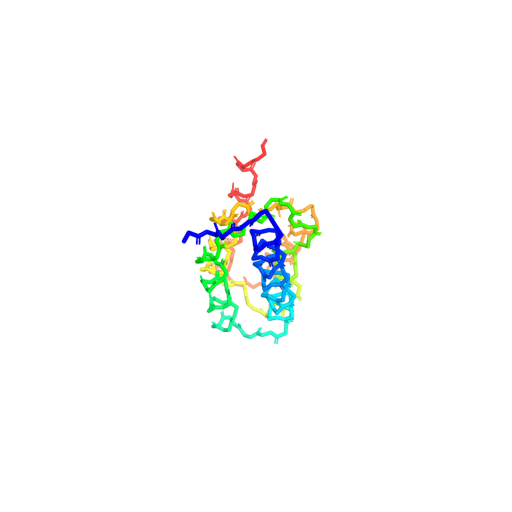35 0.064 -6.037 1.00 79.88 91 LYS A C 1
ATOM 733 O O . LYS A 1 91 ? 16.357 -0.146 -7.129 1.00 79.88 91 LYS A O 1
ATOM 738 N N . LYS A 1 92 ? 14.618 -0.399 -5.731 1.00 78.44 92 LYS A N 1
ATOM 739 C CA . LYS A 1 92 ? 13.798 -1.154 -6.691 1.00 78.44 92 LYS A CA 1
ATOM 740 C C . LYS A 1 92 ? 13.324 -0.308 -7.865 1.00 78.44 92 LYS A C 1
ATOM 742 O O . LYS A 1 92 ? 13.294 -0.829 -8.976 1.00 78.44 92 LYS A O 1
ATOM 747 N N . ALA A 1 93 ? 12.989 0.960 -7.639 1.00 74.81 93 ALA A N 1
ATOM 748 C CA . ALA A 1 93 ? 12.648 1.873 -8.723 1.00 74.81 93 ALA A CA 1
ATOM 749 C C . ALA A 1 93 ? 13.820 1.999 -9.712 1.00 74.81 93 ALA A C 1
ATOM 751 O O . ALA A 1 93 ? 13.636 1.732 -10.898 1.00 74.81 93 ALA A O 1
ATOM 752 N N . TYR A 1 94 ? 15.038 2.276 -9.228 1.00 71.31 94 TYR A N 1
ATOM 753 C CA . TYR A 1 94 ? 16.231 2.349 -10.085 1.00 71.31 94 TYR A CA 1
ATOM 754 C C . TYR A 1 94 ? 16.537 1.034 -10.805 1.00 71.31 94 TYR A C 1
ATOM 756 O O . TYR A 1 94 ? 16.821 1.048 -11.998 1.00 71.31 94 TYR A O 1
ATOM 764 N N . ALA A 1 95 ? 16.427 -0.113 -10.126 1.00 72.69 95 ALA A N 1
ATOM 765 C CA . ALA A 1 95 ? 16.666 -1.416 -10.751 1.00 72.69 95 ALA A CA 1
ATOM 766 C C . ALA A 1 95 ? 15.702 -1.715 -11.913 1.00 72.69 95 ALA A C 1
ATOM 768 O O . ALA A 1 95 ? 16.039 -2.478 -12.808 1.00 72.69 95 ALA A O 1
ATOM 769 N N . ARG A 1 96 ? 14.509 -1.110 -11.924 1.00 67.00 96 ARG A N 1
ATOM 770 C CA . ARG A 1 96 ? 13.548 -1.247 -13.025 1.00 67.00 96 ARG A CA 1
ATOM 771 C C . ARG A 1 96 ? 13.772 -0.234 -14.156 1.00 67.00 96 ARG A C 1
ATOM 773 O O . ARG A 1 96 ? 13.184 -0.423 -15.217 1.00 67.00 96 ARG A O 1
ATOM 780 N N . GLN A 1 97 ? 14.613 0.798 -13.978 1.00 60.31 97 GLN A N 1
ATOM 781 C CA . GLN A 1 97 ? 14.997 1.715 -15.071 1.00 60.31 97 GLN A CA 1
ATOM 782 C C . GLN A 1 97 ? 15.782 1.000 -16.171 1.00 60.31 97 GLN A C 1
ATOM 784 O O . GLN A 1 97 ? 15.620 1.333 -17.340 1.00 60.31 97 GLN A O 1
ATOM 789 N N . SER A 1 98 ? 16.612 0.018 -15.812 1.00 53.72 98 SER A N 1
ATOM 790 C CA . SER A 1 98 ? 17.459 -0.704 -16.767 1.00 53.72 98 SER A CA 1
ATOM 791 C C . SER A 1 98 ? 16.704 -1.711 -17.639 1.00 53.72 98 SER A C 1
ATOM 793 O O . SER A 1 98 ? 17.266 -2.185 -18.622 1.00 53.72 98 SER A O 1
ATOM 795 N N . ASP A 1 99 ? 15.448 -2.032 -17.309 1.00 54.81 99 ASP A N 1
ATOM 796 C CA . ASP A 1 99 ? 14.751 -3.197 -17.865 1.00 54.81 99 ASP A CA 1
ATOM 797 C C . ASP A 1 99 ? 13.843 -2.923 -19.091 1.00 54.81 99 ASP A C 1
ATOM 799 O O . ASP A 1 99 ? 13.332 -3.894 -19.648 1.00 54.81 99 ASP A O 1
ATOM 803 N N . SER A 1 100 ? 13.607 -1.682 -19.574 1.00 50.62 100 SER A N 1
ATOM 804 C CA . SER A 1 100 ? 12.892 -1.489 -20.869 1.00 50.62 100 SER A CA 1
ATOM 805 C C . SER A 1 100 ? 12.821 -0.065 -21.455 1.00 50.62 100 SER A C 1
ATOM 807 O O . SER A 1 100 ? 12.619 0.892 -20.710 1.00 50.62 100 SER A O 1
ATOM 809 N N . GLU A 1 101 ? 12.826 -0.024 -22.798 1.00 53.38 101 GLU A N 1
ATOM 810 C CA . GLU A 1 101 ? 12.437 1.014 -23.781 1.00 53.38 101 GLU A CA 1
ATOM 811 C C . GLU A 1 101 ? 11.871 2.355 -23.263 1.00 53.38 101 GLU A C 1
ATOM 813 O O . GLU A 1 101 ? 10.910 2.417 -22.493 1.00 53.38 101 GLU A O 1
ATOM 818 N N . GLU A 1 102 ? 12.468 3.425 -23.804 1.00 51.41 102 GLU A N 1
ATOM 819 C CA . GLU A 1 102 ? 12.370 4.887 -23.601 1.00 51.41 102 GLU A CA 1
ATOM 820 C C . GLU A 1 102 ? 11.099 5.476 -22.955 1.00 51.41 102 GLU A C 1
ATOM 822 O O . GLU A 1 102 ? 11.189 6.468 -22.232 1.00 51.41 102 GLU A O 1
ATOM 827 N N . SER A 1 103 ? 9.926 4.861 -23.118 1.00 47.12 103 SER A N 1
ATOM 828 C CA . SER A 1 103 ? 8.686 5.304 -22.464 1.00 47.12 103 SER A CA 1
ATOM 829 C C . SER A 1 103 ? 8.630 4.971 -20.965 1.00 47.12 103 SER A C 1
ATOM 831 O O . SER A 1 103 ? 8.071 5.751 -20.199 1.00 47.12 103 SER A O 1
ATOM 833 N N . ARG A 1 104 ? 9.236 3.864 -20.493 1.00 52.44 104 ARG A N 1
ATOM 834 C CA . ARG A 1 104 ? 9.276 3.537 -19.045 1.00 52.44 104 ARG A CA 1
ATOM 835 C C . ARG A 1 104 ? 10.317 4.359 -18.278 1.00 52.44 104 ARG A C 1
ATOM 837 O O . ARG A 1 104 ? 10.123 4.635 -17.094 1.00 52.44 104 ARG A O 1
ATOM 844 N N . SER A 1 105 ? 11.372 4.810 -18.960 1.00 53.06 105 SER A N 1
ATOM 845 C CA . SER A 1 105 ? 12.444 5.617 -18.364 1.00 53.06 105 SER A CA 1
ATOM 846 C C . SER A 1 105 ? 11.948 6.980 -17.876 1.00 53.06 105 SER A C 1
ATOM 848 O O . SER A 1 105 ? 12.324 7.400 -16.787 1.00 53.06 105 SER A O 1
ATOM 850 N N . ALA A 1 106 ? 11.070 7.656 -18.627 1.00 56.16 106 ALA A N 1
ATOM 851 C CA . ALA A 1 106 ? 10.538 8.964 -18.232 1.00 56.16 106 ALA A CA 1
ATOM 852 C C . ALA A 1 106 ? 9.692 8.891 -16.948 1.00 56.16 106 ALA A C 1
ATOM 854 O O . ALA A 1 106 ? 9.778 9.773 -16.093 1.00 56.16 106 ALA A O 1
ATOM 855 N N . TYR A 1 107 ? 8.915 7.817 -16.777 1.00 61.00 107 TYR A N 1
ATOM 856 C CA . TYR A 1 107 ? 8.069 7.634 -15.598 1.00 61.00 107 TYR A CA 1
ATOM 857 C C . TYR A 1 107 ? 8.872 7.298 -14.355 1.00 61.00 107 TYR A C 1
ATOM 859 O O . TYR A 1 107 ? 8.639 7.894 -13.307 1.00 61.00 107 TYR A O 1
ATOM 867 N N . ILE A 1 108 ? 9.844 6.392 -14.463 1.00 61.00 108 ILE A N 1
ATOM 868 C CA . ILE A 1 108 ? 10.694 6.069 -13.319 1.00 61.00 108 ILE A CA 1
ATOM 869 C C . ILE A 1 108 ? 11.557 7.272 -12.941 1.00 61.00 108 ILE A C 1
ATOM 871 O O . ILE A 1 108 ? 11.697 7.538 -11.754 1.00 61.00 108 ILE A O 1
ATOM 875 N N . SER A 1 109 ? 12.046 8.058 -13.904 1.00 62.81 109 SER A N 1
ATOM 876 C CA . SER A 1 109 ? 12.706 9.330 -13.598 1.00 62.81 109 SER A CA 1
ATOM 877 C C . SER A 1 109 ? 11.773 10.321 -12.901 1.00 62.81 109 SER A C 1
ATOM 879 O O . SER A 1 109 ? 12.191 10.911 -11.921 1.00 62.81 109 SER A O 1
ATOM 881 N N . LEU A 1 110 ? 10.502 10.461 -13.305 1.00 63.97 110 LEU A N 1
ATOM 882 C CA . LEU A 1 110 ? 9.529 11.315 -12.600 1.00 63.97 110 LEU A CA 1
ATOM 883 C C . LEU A 1 110 ? 9.276 10.833 -11.161 1.00 63.97 110 LEU A C 1
ATOM 885 O O . LEU A 1 110 ? 9.160 11.639 -10.238 1.00 63.97 110 LEU A O 1
ATOM 889 N N . ILE A 1 111 ? 9.185 9.516 -10.969 1.00 65.19 111 ILE A N 1
ATOM 890 C CA . ILE A 1 111 ? 9.021 8.881 -9.659 1.00 65.19 111 ILE A CA 1
ATOM 891 C C . ILE A 1 111 ? 10.252 9.167 -8.798 1.00 65.19 111 ILE A C 1
ATOM 893 O O . ILE A 1 111 ? 10.095 9.667 -7.691 1.00 65.19 111 ILE A O 1
ATOM 897 N N . VAL A 1 112 ? 11.456 8.925 -9.318 1.00 63.88 112 VAL A N 1
ATOM 898 C CA . VAL A 1 112 ? 12.734 9.215 -8.653 1.00 63.88 112 VAL A CA 1
ATOM 899 C C . VAL A 1 112 ? 12.857 10.703 -8.322 1.00 63.88 112 VAL A C 1
ATOM 901 O O . VAL A 1 112 ? 13.089 11.035 -7.168 1.00 63.88 112 VAL A O 1
ATOM 904 N N . ASP A 1 113 ? 12.582 11.602 -9.264 1.00 65.62 113 ASP A N 1
ATOM 905 C CA . ASP A 1 113 ? 12.583 13.054 -9.048 1.00 65.62 113 ASP A CA 1
ATOM 906 C C . ASP A 1 113 ? 11.621 13.469 -7.928 1.00 65.62 113 ASP A C 1
ATOM 908 O O . ASP A 1 113 ? 11.912 14.357 -7.128 1.00 65.62 113 ASP A O 1
ATOM 912 N N . THR A 1 114 ? 10.439 12.850 -7.880 1.00 64.06 114 THR A N 1
ATOM 913 C CA . THR A 1 114 ? 9.424 13.130 -6.854 1.00 64.06 114 THR A CA 1
ATOM 914 C C . THR A 1 114 ? 9.828 12.559 -5.493 1.00 64.06 114 THR A C 1
ATOM 916 O O . THR A 1 114 ? 9.491 13.137 -4.458 1.00 64.06 114 THR A O 1
ATOM 919 N N . ILE A 1 115 ? 10.545 11.433 -5.487 1.00 62.59 115 ILE A N 1
ATOM 920 C CA . ILE A 1 115 ? 11.136 10.811 -4.301 1.00 62.59 115 ILE A CA 1
ATOM 921 C C . ILE A 1 115 ? 12.261 11.696 -3.750 1.00 62.59 115 ILE A C 1
ATOM 923 O O . ILE A 1 115 ? 12.235 12.019 -2.564 1.00 62.59 115 ILE A O 1
ATOM 927 N N . GLU A 1 116 ? 13.204 12.116 -4.596 1.00 59.59 116 GLU A N 1
ATOM 928 C CA . GLU A 1 116 ? 14.366 12.929 -4.218 1.00 59.59 116 GLU A CA 1
ATOM 929 C C . GLU A 1 116 ? 13.953 14.313 -3.704 1.00 59.59 116 GLU A C 1
ATOM 931 O O . GLU A 1 116 ? 14.474 14.762 -2.693 1.00 59.59 116 GLU A O 1
ATOM 936 N N . LYS A 1 117 ? 12.960 14.970 -4.323 1.00 60.03 117 LYS A N 1
ATOM 937 C CA . LYS A 1 117 ? 12.487 16.311 -3.909 1.00 60.03 117 LYS A CA 1
ATOM 938 C C . LYS A 1 117 ? 11.696 16.338 -2.594 1.00 60.03 11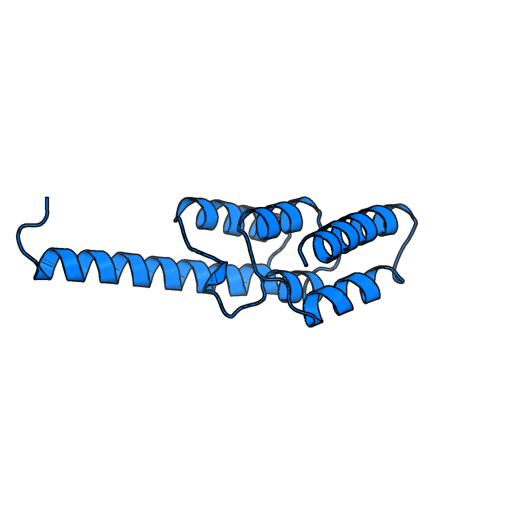7 LYS A C 1
ATOM 940 O O . LYS A 1 117 ? 11.358 17.421 -2.118 1.00 60.03 117 LYS A O 1
ATOM 945 N N . ARG A 1 118 ? 11.306 15.179 -2.048 1.00 56.69 118 ARG A N 1
ATOM 946 C CA . ARG A 1 118 ? 10.571 15.079 -0.770 1.00 56.69 118 ARG A CA 1
ATOM 947 C C . ARG A 1 118 ? 11.485 14.876 0.446 1.00 56.69 118 ARG A C 1
ATOM 949 O O . ARG A 1 118 ? 10.959 14.882 1.561 1.00 56.69 118 ARG A O 1
ATOM 956 N N . TRP A 1 119 ? 12.787 14.693 0.233 1.00 48.47 119 TRP A N 1
ATOM 957 C CA . TRP A 1 119 ? 13.834 14.653 1.259 1.00 48.47 119 TRP A CA 1
ATOM 958 C C . TRP A 1 119 ? 14.638 15.955 1.237 1.00 48.47 119 TRP A C 1
ATOM 960 O O . TRP A 1 119 ? 15.141 16.327 2.319 1.00 48.47 119 TRP A O 1
#

Sequence (119 aa):
MFKNLAEYLQSQRKIEEAQKRKLNLLKLTVRNGDEREIIAALIDIGATGVDFKQTSFDYIYEYFSSARIIDVLVIMLLLNMKHPLSEGAIKKAYARQSDSEESRSAYISLIVDTIEKRW

Organism: Klebsiella pneumoniae (NCBI:txid573)

Foldseek 3Di:
DAPDPVSVVVVVVVLVVVLVVLVVVLLVCLQANDPVSNLVSLVVNVVSVDQQCPDPDQSLLNNLVRDPADDLSSLVSCVVSVHDDDPNSLVSLVVCCPPDDDVSVVSSVVVNVVVVVVD

Radius of gyration: 17.0 Å; chains: 1; bounding box: 43×26×52 Å